Protein AF-A0A419J3Y5-F1 (afdb_monomer_lite)

Sequence (51 aa):
KIGLRPILDLDMRLGEGTGAALAMMIIEAGLKIYKEMATFAEAAVAGKNQT

pLDDT: mean 90.57, std 13.33, range [43.53, 98.31]

Structure (mmCIF, N/CA/C/O backbone):
data_AF-A0A419J3Y5-F1
#
_entry.id   AF-A0A419J3Y5-F1
#
loop_
_atom_site.group_PDB
_atom_site.id
_atom_site.type_symbol
_atom_site.label_atom_id
_atom_site.label_alt_id
_atom_site.label_comp_id
_atom_site.label_asym_id
_atom_site.label_entity_id
_atom_site.label_seq_id
_atom_site.pdbx_PDB_ins_code
_atom_site.Cartn_x
_atom_site.Cartn_y
_atom_site.Cartn_z
_atom_site.occupancy
_atom_site.B_iso_or_equiv
_atom_site.auth_seq_id
_atom_site.auth_comp_id
_atom_site.auth_asym_id
_atom_site.auth_atom_id
_atom_site.pdbx_PDB_model_num
ATOM 1 N N . LYS A 1 1 ? 3.807 -13.609 -16.203 1.00 70.50 1 LYS A N 1
ATOM 2 C CA . LYS A 1 1 ? 3.159 -12.492 -15.460 1.00 70.50 1 LYS A CA 1
ATOM 3 C C . LYS A 1 1 ? 2.858 -12.969 -14.041 1.00 70.50 1 LYS A C 1
ATOM 5 O O . LYS A 1 1 ? 2.513 -14.129 -13.900 1.00 70.50 1 LYS A O 1
ATOM 10 N N . ILE A 1 2 ? 2.971 -12.104 -13.028 1.00 92.44 2 ILE A N 1
ATOM 11 C CA . ILE A 1 2 ? 2.857 -12.466 -11.596 1.00 92.44 2 ILE A CA 1
ATOM 12 C C . ILE A 1 2 ? 1.416 -12.518 -11.038 1.00 92.44 2 ILE A C 1
ATOM 14 O O . ILE A 1 2 ? 1.240 -12.740 -9.851 1.00 92.44 2 ILE A O 1
ATOM 18 N N . GLY A 1 3 ? 0.382 -12.316 -11.866 1.00 95.06 3 GLY A N 1
ATOM 19 C CA . GLY A 1 3 ? -1.024 -12.529 -11.475 1.00 95.06 3 GLY A CA 1
ATOM 20 C C . GLY A 1 3 ? -1.633 -11.518 -10.491 1.00 95.06 3 GLY A C 1
ATOM 21 O O . GLY A 1 3 ? -2.684 -11.795 -9.925 1.00 95.06 3 GLY A O 1
ATOM 22 N N . LEU A 1 4 ? -1.008 -10.356 -10.281 1.00 95.38 4 LEU A N 1
ATOM 23 C CA . LEU A 1 4 ? -1.481 -9.336 -9.335 1.00 95.38 4 LEU A CA 1
ATOM 24 C C . LEU A 1 4 ? -2.297 -8.232 -10.024 1.00 95.38 4 LEU A C 1
ATOM 26 O O . LEU A 1 4 ? -2.022 -7.872 -11.170 1.00 95.38 4 LEU A O 1
ATOM 30 N N . ARG A 1 5 ? -3.263 -7.661 -9.292 1.00 95.69 5 ARG A N 1
ATOM 31 C CA . ARG A 1 5 ? -4.009 -6.457 -9.690 1.00 95.69 5 ARG A CA 1
ATOM 32 C C . ARG A 1 5 ? -3.310 -5.203 -9.135 1.00 95.69 5 ARG A C 1
ATOM 34 O O . ARG A 1 5 ? -3.056 -5.174 -7.930 1.00 95.69 5 ARG A O 1
ATOM 41 N N . PRO A 1 6 ? -3.014 -4.181 -9.958 1.00 94.19 6 PRO A N 1
ATOM 42 C CA . PRO A 1 6 ? -2.420 -2.930 -9.482 1.00 94.19 6 PRO A CA 1
ATOM 43 C C . PRO A 1 6 ? -3.317 -2.190 -8.478 1.00 94.19 6 PRO A C 1
ATOM 45 O O . PRO A 1 6 ? -4.541 -2.213 -8.604 1.00 94.19 6 PRO A O 1
ATOM 48 N N . ILE A 1 7 ? -2.701 -1.514 -7.502 1.00 95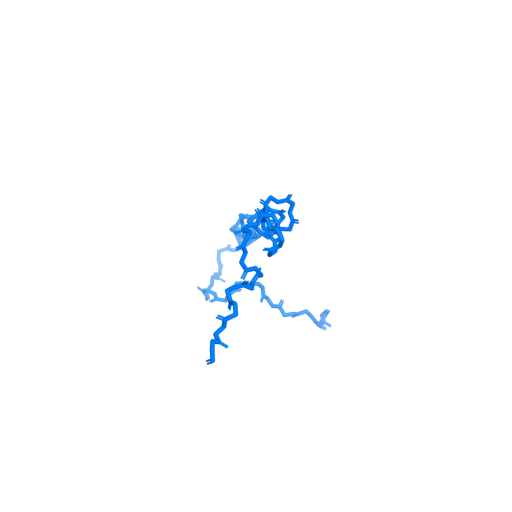.88 7 ILE A N 1
ATOM 49 C CA . ILE A 1 7 ? -3.397 -0.622 -6.552 1.00 95.88 7 ILE A CA 1
ATOM 50 C C . ILE A 1 7 ? -3.758 0.710 -7.230 1.00 95.88 7 ILE A C 1
ATOM 52 O O . ILE A 1 7 ? -4.821 1.265 -6.971 1.00 95.88 7 ILE A O 1
ATOM 56 N N . LEU A 1 8 ? -2.874 1.204 -8.103 1.00 96.44 8 LEU A N 1
ATOM 57 C CA . LEU A 1 8 ? -3.010 2.456 -8.844 1.00 96.44 8 LEU A CA 1
ATOM 58 C C . LEU A 1 8 ? -2.898 2.178 -10.347 1.00 96.44 8 LEU A C 1
ATOM 60 O O . LEU A 1 8 ? -2.025 1.415 -10.764 1.00 96.44 8 LEU A O 1
ATOM 64 N N . ASP A 1 9 ? -3.746 2.833 -11.136 1.00 96.50 9 ASP A N 1
ATOM 65 C CA . ASP A 1 9 ? -3.698 2.845 -12.600 1.00 96.50 9 ASP A CA 1
ATOM 66 C C . ASP A 1 9 ? -3.772 4.304 -13.074 1.00 96.50 9 ASP A C 1
ATOM 68 O O . ASP A 1 9 ? -4.836 4.920 -13.063 1.00 96.50 9 ASP A O 1
ATOM 72 N N . LEU A 1 10 ? -2.604 4.893 -13.347 1.00 96.88 10 LEU A N 1
ATOM 73 C CA . LEU A 1 10 ? -2.415 6.337 -13.565 1.00 96.88 10 LEU A CA 1
ATOM 74 C C . LEU A 1 10 ? -1.692 6.655 -14.888 1.00 96.88 10 LEU A C 1
ATOM 76 O O . LEU A 1 10 ? -1.214 7.772 -15.059 1.00 96.88 10 LEU A O 1
ATOM 80 N N . ASP A 1 11 ? -1.528 5.668 -15.777 1.00 96.81 11 ASP A N 1
ATOM 81 C CA . ASP A 1 11 ? -0.737 5.779 -17.022 1.00 96.81 11 ASP A CA 1
ATOM 82 C C . ASP A 1 11 ? 0.698 6.335 -16.815 1.00 96.81 11 ASP A C 1
ATOM 84 O O . ASP A 1 11 ? 1.283 7.034 -17.645 1.00 96.81 11 ASP A O 1
ATOM 88 N N . MET A 1 12 ? 1.297 6.046 -15.653 1.00 97.06 12 MET A N 1
ATOM 89 C CA . MET A 1 12 ? 2.650 6.490 -15.315 1.00 97.06 12 MET A CA 1
ATOM 90 C C . MET A 1 12 ? 3.714 5.661 -16.035 1.00 97.06 12 MET A C 1
ATOM 92 O O . MET A 1 12 ? 3.663 4.432 -16.053 1.00 97.06 12 MET A O 1
ATOM 96 N N . ARG A 1 13 ? 4.758 6.339 -16.525 1.00 97.31 13 ARG A N 1
ATOM 97 C CA . ARG A 1 13 ? 5.895 5.703 -17.217 1.00 97.31 13 ARG A CA 1
ATOM 98 C C . ARG A 1 13 ? 7.280 6.195 -16.786 1.00 97.31 13 ARG A C 1
ATOM 100 O O . ARG A 1 13 ? 8.255 5.944 -17.483 1.00 97.31 13 ARG A O 1
ATOM 107 N N . LEU A 1 14 ? 7.366 6.916 -15.666 1.00 97.62 14 LEU A N 1
ATOM 108 C CA . LEU A 1 14 ? 8.634 7.454 -15.157 1.00 97.62 14 LEU A CA 1
ATOM 109 C C . LEU A 1 14 ? 9.554 6.348 -14.612 1.00 97.62 14 LEU A C 1
ATOM 111 O O . LEU A 1 14 ? 10.754 6.372 -14.848 1.00 97.62 14 LEU A O 1
ATOM 115 N N . GLY A 1 15 ? 8.992 5.344 -13.934 1.00 95.88 15 GLY A N 1
ATOM 116 C CA . GLY A 1 15 ? 9.778 4.267 -13.332 1.00 95.88 15 GLY A CA 1
ATOM 117 C C . GLY A 1 15 ? 10.379 4.669 -11.984 1.00 95.88 15 GLY A C 1
ATOM 118 O O . GLY A 1 15 ? 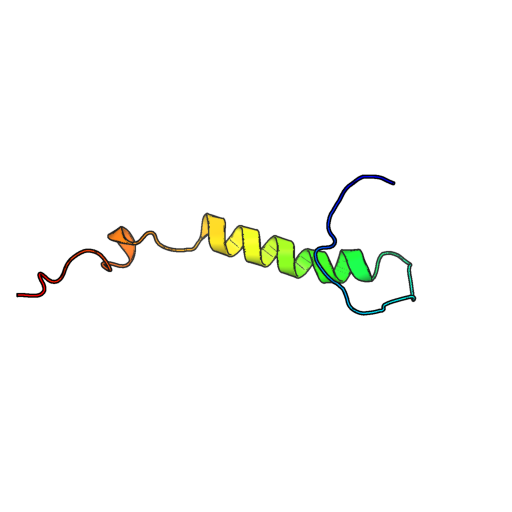9.715 5.338 -11.191 1.00 95.88 15 GLY A O 1
ATOM 119 N N . GLU A 1 16 ? 11.589 4.180 -11.696 1.00 98.12 16 GLU A N 1
ATOM 120 C CA . GLU A 1 16 ? 12.381 4.501 -10.487 1.00 98.12 16 GLU A CA 1
ATOM 121 C C . GLU A 1 16 ? 11.673 4.230 -9.142 1.00 98.12 16 GLU A C 1
ATOM 123 O O . GLU A 1 16 ? 12.071 4.727 -8.095 1.00 98.12 16 GLU A O 1
ATOM 128 N N . GLY A 1 17 ? 10.605 3.426 -9.147 1.00 96.19 17 GLY A N 1
ATOM 129 C CA . GLY A 1 17 ? 9.809 3.150 -7.948 1.00 96.19 17 GLY A CA 1
ATOM 130 C C . GLY A 1 17 ? 8.814 4.253 -7.575 1.00 96.19 17 GLY A C 1
ATOM 131 O O . GLY A 1 17 ? 8.159 4.145 -6.543 1.00 96.19 17 GLY A O 1
ATOM 132 N N . THR A 1 18 ? 8.618 5.270 -8.415 1.00 97.44 18 THR A N 1
ATOM 133 C CA . THR A 1 18 ? 7.672 6.374 -8.153 1.00 97.44 18 THR A CA 1
ATOM 134 C C . THR A 1 18 ? 6.239 5.894 -7.901 1.00 97.44 18 THR A C 1
ATOM 136 O O . THR A 1 18 ? 5.587 6.355 -6.968 1.00 97.44 18 THR A O 1
ATOM 139 N N . GLY A 1 19 ? 5.767 4.890 -8.648 1.00 96.81 19 GLY A N 1
ATOM 140 C CA . GLY A 1 19 ? 4.466 4.259 -8.391 1.00 96.81 19 GLY A CA 1
ATOM 141 C C . GLY A 1 19 ? 4.394 3.528 -7.043 1.0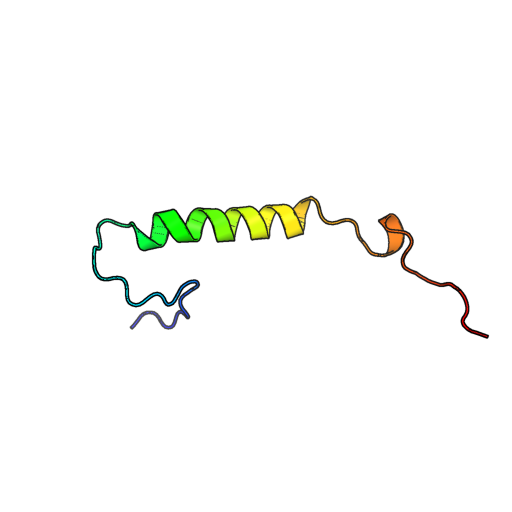0 96.81 19 GLY A C 1
ATOM 142 O O . GLY A 1 19 ? 3.354 3.551 -6.388 1.00 96.81 19 GLY A O 1
ATOM 143 N N . ALA A 1 20 ? 5.500 2.927 -6.591 1.00 97.06 20 ALA A N 1
ATOM 144 C CA . ALA A 1 20 ? 5.571 2.280 -5.281 1.00 97.06 20 ALA A CA 1
ATOM 145 C C . ALA A 1 20 ? 5.571 3.314 -4.144 1.00 97.06 20 ALA A C 1
ATOM 147 O O . ALA A 1 20 ? 4.848 3.139 -3.166 1.00 97.06 20 ALA A O 1
ATOM 148 N N . ALA A 1 21 ? 6.312 4.416 -4.302 1.00 97.44 21 ALA A N 1
ATOM 149 C CA . ALA A 1 21 ? 6.315 5.524 -3.349 1.00 97.44 21 ALA A CA 1
ATOM 150 C C . ALA A 1 21 ? 4.911 6.126 -3.166 1.00 97.44 21 ALA A C 1
ATOM 152 O O . ALA A 1 21 ? 4.475 6.332 -2.036 1.00 97.44 21 ALA A O 1
ATOM 153 N N . LEU A 1 22 ? 4.163 6.329 -4.259 1.00 97.00 22 LEU A N 1
ATOM 154 C CA . LEU A 1 22 ? 2.769 6.786 -4.191 1.00 97.00 22 LEU A CA 1
ATOM 155 C C . LEU A 1 22 ? 1.846 5.753 -3.523 1.00 97.00 22 LEU A C 1
ATOM 157 O O . LEU A 1 22 ? 1.018 6.112 -2.686 1.00 97.00 22 LEU A O 1
ATOM 161 N N . ALA A 1 23 ? 1.997 4.467 -3.854 1.00 97.62 23 ALA A N 1
ATOM 162 C CA . ALA A 1 23 ? 1.183 3.399 -3.272 1.00 97.62 23 ALA A CA 1
ATOM 163 C C . ALA A 1 23 ? 1.399 3.230 -1.756 1.00 97.62 23 ALA A C 1
ATOM 165 O O . ALA A 1 23 ? 0.480 2.798 -1.060 1.00 97.62 23 ALA A O 1
ATOM 166 N N . MET A 1 24 ? 2.572 3.603 -1.230 1.00 98.19 24 MET A N 1
ATOM 167 C CA . MET A 1 24 ? 2.895 3.495 0.197 1.00 98.19 24 MET A CA 1
ATOM 168 C C . MET A 1 24 ? 1.890 4.250 1.081 1.00 98.19 24 MET A C 1
ATOM 170 O O . MET A 1 24 ? 1.461 3.728 2.109 1.00 98.19 24 MET A O 1
ATOM 174 N N . MET A 1 25 ? 1.433 5.426 0.639 1.00 97.25 25 MET A N 1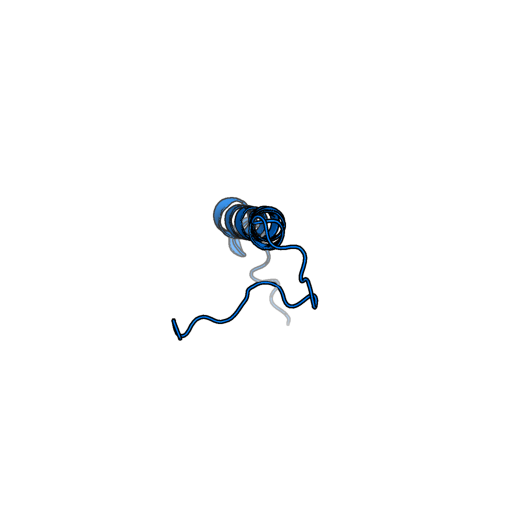
ATOM 175 C CA . MET A 1 25 ? 0.447 6.228 1.375 1.00 97.25 25 MET A CA 1
ATOM 176 C C . MET A 1 25 ? -0.928 5.550 1.439 1.00 97.25 25 MET A C 1
ATOM 178 O O . MET A 1 25 ? -1.620 5.636 2.452 1.00 97.25 25 MET A O 1
ATOM 182 N N . ILE A 1 26 ? -1.319 4.836 0.378 1.00 97.69 26 ILE A N 1
ATOM 183 C CA . ILE A 1 26 ? -2.576 4.073 0.341 1.00 97.69 26 ILE A CA 1
ATOM 184 C C . ILE A 1 26 ? -2.503 2.873 1.289 1.00 97.69 26 ILE A C 1
ATOM 186 O O . ILE A 1 26 ? -3.464 2.583 2.002 1.00 97.69 26 ILE A O 1
ATOM 190 N N . ILE A 1 27 ? -1.354 2.196 1.334 1.00 97.81 27 ILE A N 1
ATOM 191 C CA . ILE A 1 27 ? -1.120 1.078 2.254 1.00 97.81 27 ILE A CA 1
ATOM 192 C C . ILE A 1 27 ? -1.187 1.564 3.709 1.00 97.81 27 ILE A C 1
ATOM 194 O O . ILE A 1 27 ? -1.861 0.940 4.529 1.00 97.81 27 ILE A O 1
ATOM 198 N N . GLU A 1 28 ? -0.551 2.695 4.031 1.00 98.25 28 GLU A N 1
ATOM 199 C CA . GLU A 1 28 ? -0.617 3.289 5.371 1.00 98.25 28 GLU A CA 1
ATOM 200 C C . GLU A 1 28 ? -2.050 3.680 5.755 1.00 98.25 28 GLU A C 1
ATOM 202 O O . GLU A 1 28 ? -2.493 3.380 6.863 1.00 98.25 28 GLU A O 1
ATOM 207 N N . ALA A 1 29 ? -2.809 4.286 4.836 1.00 98.06 29 ALA A N 1
ATOM 208 C CA . ALA A 1 29 ? -4.215 4.607 5.067 1.00 98.06 29 ALA A CA 1
ATOM 209 C C . ALA A 1 29 ? -5.046 3.349 5.372 1.00 98.06 29 ALA A C 1
ATOM 211 O O . ALA A 1 29 ? -5.845 3.350 6.308 1.00 98.06 29 ALA A O 1
ATOM 212 N N . GLY A 1 30 ? -4.811 2.250 4.646 1.00 98.06 30 GLY A N 1
ATOM 213 C CA . GLY A 1 30 ? -5.440 0.958 4.927 1.00 98.06 30 GLY A CA 1
ATOM 214 C C . GLY A 1 30 ? -5.101 0.421 6.321 1.00 98.06 30 GLY A C 1
ATOM 215 O O . GLY A 1 30 ? -5.983 -0.060 7.031 1.00 98.06 30 GLY A O 1
ATOM 216 N N . LEU A 1 31 ? -3.843 0.558 6.751 1.00 98.25 31 LEU A N 1
ATOM 217 C CA . LEU A 1 31 ? -3.424 0.181 8.103 1.00 98.25 31 LEU A CA 1
ATOM 218 C C . LEU A 1 31 ? -4.104 1.031 9.180 1.00 98.25 31 LEU A C 1
ATOM 220 O O . LEU A 1 31 ? -4.499 0.478 10.205 1.00 98.25 31 LEU A O 1
ATOM 224 N N . LYS A 1 32 ? -4.266 2.340 8.954 1.00 98.31 32 LYS A N 1
ATOM 225 C CA . LYS A 1 32 ? -4.986 3.230 9.878 1.00 98.31 32 LYS A CA 1
ATOM 226 C C . LYS A 1 32 ? -6.451 2.843 9.990 1.00 98.31 32 LYS A C 1
ATOM 228 O O . LYS A 1 32 ? -6.940 2.678 11.098 1.00 98.31 32 LYS A O 1
ATOM 233 N N . ILE A 1 33 ? -7.126 2.587 8.868 1.00 97.75 33 ILE A N 1
ATOM 234 C CA . ILE A 1 33 ? -8.510 2.090 8.885 1.00 97.75 33 ILE A CA 1
ATOM 235 C C . ILE A 1 33 ? -8.603 0.801 9.708 1.00 97.75 33 ILE A C 1
ATOM 237 O O . ILE A 1 33 ? -9.472 0.681 10.560 1.00 97.75 33 ILE A O 1
ATOM 241 N N . TYR A 1 34 ? -7.693 -0.150 9.501 1.00 97.44 34 TYR A N 1
ATOM 242 C CA . TYR A 1 34 ? -7.736 -1.419 10.227 1.00 97.44 34 TYR A CA 1
ATOM 243 C C . TYR A 1 34 ? -7.478 -1.274 11.737 1.00 97.44 34 TYR A C 1
ATOM 245 O O . TYR A 1 34 ? -8.071 -2.003 12.527 1.00 97.44 34 TYR A O 1
ATOM 253 N N . LYS A 1 35 ? -6.579 -0.371 12.145 1.00 97.31 35 LYS A N 1
ATOM 254 C CA . LYS A 1 35 ? -6.145 -0.240 13.546 1.00 97.31 35 LYS A CA 1
ATOM 255 C C . LYS A 1 35 ? -6.944 0.770 14.361 1.00 97.31 35 LYS A C 1
ATOM 257 O O . LYS A 1 35 ? -7.025 0.623 15.574 1.00 97.31 35 LYS A O 1
ATOM 262 N N . GLU A 1 36 ? -7.448 1.814 13.717 1.00 96.94 36 GLU A N 1
ATOM 263 C CA . GLU A 1 36 ? -7.957 3.015 14.389 1.00 96.94 36 GLU A CA 1
ATOM 264 C C . GLU A 1 36 ? -9.452 3.239 14.138 1.00 96.94 36 GLU A C 1
ATOM 266 O O . GLU A 1 36 ? -10.067 4.058 14.819 1.00 96.94 36 GLU A O 1
ATOM 271 N N . MET A 1 37 ? -10.063 2.532 13.180 1.00 96.31 37 MET A N 1
ATOM 272 C CA . MET A 1 37 ? -11.500 2.652 12.956 1.00 96.31 37 MET A CA 1
ATOM 273 C C . MET A 1 37 ? -12.265 1.964 14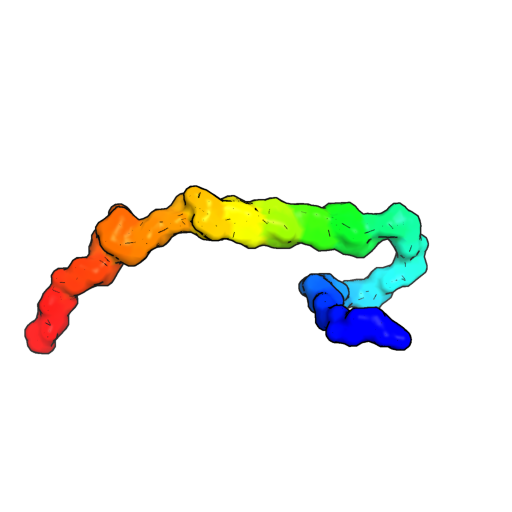.087 1.00 96.31 37 MET A C 1
ATOM 275 O O . MET A 1 37 ? -12.155 0.754 14.282 1.00 96.31 37 MET A O 1
ATOM 279 N N . ALA A 1 38 ? -13.072 2.748 14.800 1.00 94.31 38 ALA A N 1
ATOM 280 C CA . ALA A 1 38 ? -13.978 2.237 15.816 1.00 94.31 38 ALA A CA 1
ATOM 281 C C . ALA A 1 38 ? -14.949 1.210 15.215 1.00 94.31 38 ALA A C 1
ATOM 283 O O . ALA A 1 38 ? -15.493 1.387 14.120 1.00 94.31 38 ALA A O 1
ATOM 284 N N . THR A 1 39 ? -15.201 0.142 15.961 1.00 91.81 39 THR A N 1
ATOM 285 C CA . THR A 1 39 ? -16.252 -0.825 15.647 1.00 91.81 39 THR A CA 1
ATOM 286 C C . THR A 1 39 ? -17.634 -0.179 15.769 1.00 91.81 39 THR A C 1
ATOM 288 O O . THR A 1 39 ? -17.817 0.838 16.437 1.00 91.81 39 THR A O 1
ATOM 291 N N . PHE A 1 40 ? -18.659 -0.797 15.179 1.00 89.62 40 PHE A N 1
ATOM 292 C CA . PHE A 1 40 ? -20.036 -0.298 15.292 1.00 89.62 40 PHE A CA 1
ATOM 293 C C . PHE A 1 40 ? -20.534 -0.185 16.740 1.00 89.62 40 PHE A C 1
ATOM 295 O O . PHE A 1 40 ? -21.352 0.687 17.032 1.00 89.62 40 PHE A O 1
ATOM 302 N N . ALA A 1 41 ? -20.054 -1.051 17.637 1.00 89.38 41 ALA A N 1
ATOM 303 C CA . ALA A 1 41 ? -20.389 -0.994 19.055 1.00 89.38 41 ALA A CA 1
ATOM 304 C C . ALA A 1 41 ? -19.725 0.213 19.739 1.00 89.38 41 ALA A C 1
ATOM 306 O O . ALA A 1 41 ? -20.402 0.969 20.429 1.00 89.38 41 ALA A O 1
ATOM 307 N N . GLU A 1 42 ? -18.430 0.435 19.494 1.00 90.69 42 GLU A N 1
ATOM 308 C CA . GLU A 1 42 ? -17.676 1.580 20.030 1.00 90.69 42 GLU A CA 1
ATOM 309 C C . GLU A 1 42 ? -18.183 2.916 19.477 1.00 90.69 42 GLU A C 1
ATOM 311 O O . GLU A 1 42 ? -18.277 3.898 20.206 1.00 90.69 42 GLU A O 1
ATOM 316 N N . ALA A 1 43 ? -18.575 2.942 18.203 1.00 89.50 43 ALA A N 1
ATOM 317 C CA . ALA A 1 43 ? -19.192 4.098 17.563 1.00 89.50 43 ALA A CA 1
ATOM 318 C C . ALA A 1 43 ? -20.687 4.265 17.917 1.00 89.50 43 ALA A C 1
ATOM 320 O O . ALA A 1 43 ? -21.329 5.183 17.409 1.00 89.50 43 ALA A O 1
ATOM 321 N N . ALA A 1 44 ? -21.251 3.385 18.758 1.00 87.00 44 ALA A N 1
ATOM 322 C CA . ALA A 1 44 ? -22.657 3.380 19.174 1.00 87.00 44 ALA A CA 1
ATOM 323 C C . ALA A 1 44 ? -23.662 3.422 18.000 1.00 87.00 44 ALA A C 1
ATOM 325 O O . ALA A 1 44 ? -24.732 4.025 18.085 1.00 87.00 44 ALA A O 1
ATOM 326 N N . VAL A 1 45 ? -23.323 2.763 16.890 1.00 85.25 45 VAL A N 1
ATOM 327 C CA . VAL A 1 45 ? -24.144 2.708 15.669 1.00 85.25 45 VAL A CA 1
ATOM 328 C C . VAL A 1 45 ? -25.217 1.609 15.756 1.00 85.25 45 VAL A C 1
ATOM 330 O O . VAL A 1 45 ? -26.201 1.632 15.017 1.00 85.25 45 VAL A O 1
ATOM 333 N N . ALA A 1 46 ? -25.086 0.658 16.686 1.00 69.19 46 ALA A N 1
ATOM 334 C CA . ALA A 1 46 ? -26.060 -0.414 16.868 1.00 69.19 46 ALA A CA 1
ATOM 335 C C . ALA A 1 46 ? -27.289 0.032 17.695 1.00 69.19 46 ALA A C 1
ATOM 337 O O . ALA A 1 46 ? -27.231 0.113 18.918 1.00 69.19 46 ALA A O 1
ATOM 338 N N . GLY A 1 47 ? -28.425 0.232 17.010 1.00 61.28 47 GLY A N 1
ATOM 339 C CA . GLY A 1 47 ? -29.761 -0.054 17.552 1.00 61.28 47 GLY A CA 1
ATOM 340 C C . GLY A 1 47 ? -30.539 1.082 18.229 1.00 61.28 47 GLY A C 1
ATOM 341 O O . GLY A 1 47 ? -30.925 0.955 19.387 1.00 61.28 47 GLY A O 1
ATOM 342 N N . LYS A 1 48 ? -30.930 2.128 17.485 1.00 58.69 48 LYS A N 1
ATOM 343 C CA . LYS A 1 48 ? -32.277 2.690 17.704 1.00 58.69 48 LYS A CA 1
ATOM 344 C C . LYS A 1 48 ? -33.262 1.690 17.107 1.00 58.69 48 LYS A C 1
ATOM 346 O O . LYS A 1 48 ? -33.248 1.505 15.892 1.00 58.69 48 LYS A O 1
ATOM 351 N N . ASN A 1 49 ? -34.086 1.062 17.948 1.00 56.88 49 ASN A N 1
ATOM 352 C CA . ASN A 1 49 ? -35.313 0.399 17.511 1.00 56.88 49 ASN A CA 1
ATOM 353 C C . ASN A 1 49 ? -36.071 1.376 16.610 1.00 56.88 49 ASN A C 1
ATOM 355 O O . ASN A 1 49 ? -36.622 2.369 17.087 1.00 56.88 49 ASN A O 1
ATOM 359 N N . GLN A 1 50 ? -36.033 1.124 15.306 1.00 52.84 50 GLN A N 1
ATOM 360 C CA . GLN A 1 50 ? -37.029 1.667 14.405 1.00 52.84 50 GLN A CA 1
ATOM 361 C C . GLN A 1 50 ? -38.303 0.888 14.728 1.00 52.84 50 GLN A C 1
ATOM 363 O O . GLN A 1 50 ? -38.339 -0.332 14.580 1.00 52.84 50 GLN A O 1
ATOM 368 N N . THR A 1 51 ? -39.248 1.607 15.330 1.00 43.53 51 THR A N 1
ATOM 369 C CA . THR A 1 51 ? -40.659 1.234 15.494 1.00 43.53 51 THR A CA 1
ATOM 370 C C . THR A 1 51 ? -41.237 0.581 14.254 1.00 43.53 51 THR A C 1
ATOM 372 O O . THR A 1 51 ? -40.912 1.089 13.155 1.00 43.53 51 THR A O 1
#

Foldseek 3Di:
DPPDDDPDDDPDDPDPCPSVVVVVVVVVVVVCCVPPPDDCVRVVVPDDPPD

Secondary structure 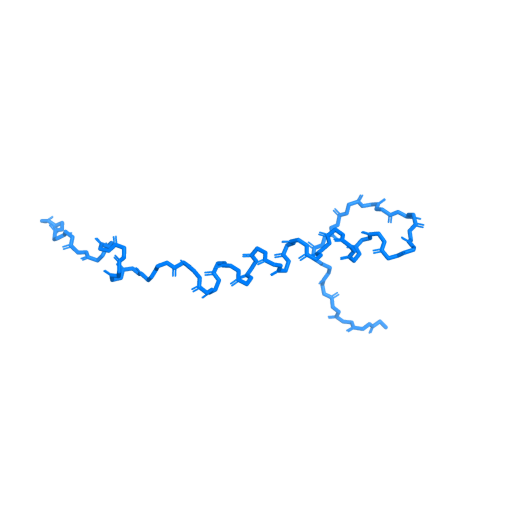(DSSP, 8-state):
---PPPS--------TTHHHHHHHHHHHHHHHHHHHPPPTTTTT-S-----

Radius of gyration: 18.51 Å; chains: 1; bounding box: 53×20×37 Å